Protein AF-A0A9E6VRG4-F1 (afdb_monomer_lite)

Foldseek 3Di:
DKDWDKDKAWDWDADPVPRDTDIDIKIWTKIKDWDWDDPDPFKIKTKMWMKIWIDFDQDPVPRFTKTKIKIDIKIKMWGWPDDDPFKTKIKIKIKDKMKMWIWRRDDDDPTDIDIWIWIKIKIKTKMWGDDPVDPDIDMDIDIYMYIDTD

Radius of gyration: 18.27 Å; chains: 1; bounding box: 42×21×59 Å

Sequence (150 aa):
MIDAGLGIYKTESVDQQNNDQDDGDAAANMVSIGYERGLTNWLGAGAKIQLANYFTEVDSGTGAEPNAASFDFMALTNVHFARGERSDFLVSINAGYSQFKYSNGLTGTGSNMLSGGGLVYDLRLVSRFYFKKLPVAVGFSLGYTGYSYK

Structure (mmCIF, N/CA/C/O backbone):
data_AF-A0A9E6VRG4-F1
#
_entry.id   AF-A0A9E6VRG4-F1
#
loop_
_atom_site.group_PDB
_atom_site.id
_atom_site.type_symbol
_atom_site.label_atom_id
_atom_site.label_alt_id
_atom_site.label_comp_id
_atom_site.label_asym_id
_atom_site.label_entity_id
_atom_site.label_seq_id
_atom_site.pdbx_PDB_ins_code
_atom_site.Cartn_x
_atom_site.Cartn_y
_atom_site.Cartn_z
_atom_site.occupancy
_atom_site.B_iso_or_equiv
_atom_site.auth_seq_id
_atom_site.auth_comp_id
_a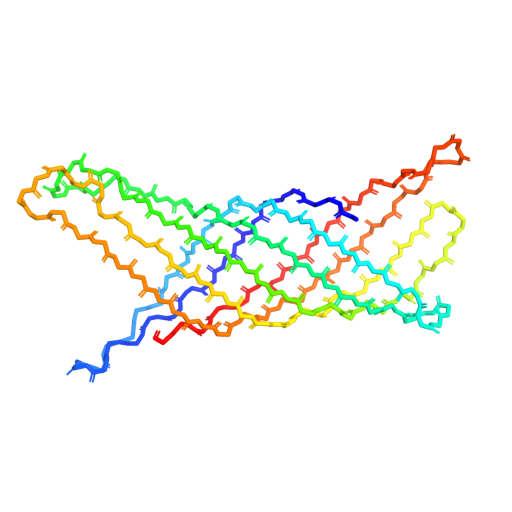tom_site.auth_asym_id
_atom_site.auth_atom_id
_atom_site.pdbx_PDB_model_num
ATOM 1 N N . MET A 1 1 ? -0.620 5.555 10.260 1.00 74.31 1 MET A N 1
ATOM 2 C CA . MET A 1 1 ? -0.207 4.149 10.092 1.00 74.31 1 MET A CA 1
ATOM 3 C C . MET A 1 1 ? 0.977 4.130 9.149 1.00 74.31 1 MET A C 1
ATOM 5 O O . MET A 1 1 ? 0.906 4.788 8.120 1.00 74.31 1 MET A O 1
ATOM 9 N N . ILE A 1 2 ? 2.051 3.445 9.525 1.00 73.62 2 ILE A N 1
ATOM 10 C CA . ILE A 1 2 ? 3.169 3.133 8.632 1.00 73.62 2 ILE A CA 1
ATOM 11 C C . ILE A 1 2 ? 3.138 1.617 8.465 1.00 73.62 2 ILE A C 1
ATOM 13 O O . ILE A 1 2 ? 2.974 0.913 9.461 1.00 73.62 2 ILE A O 1
ATOM 17 N N . ASP A 1 3 ? 3.228 1.141 7.232 1.00 74.81 3 ASP A N 1
ATOM 18 C CA . ASP A 1 3 ? 3.249 -0.281 6.891 1.00 74.81 3 ASP A CA 1
ATOM 19 C C . ASP A 1 3 ? 4.441 -0.526 5.958 1.00 74.81 3 ASP A C 1
ATOM 21 O O . ASP A 1 3 ? 4.692 0.266 5.047 1.00 74.81 3 ASP A O 1
ATOM 25 N N . ALA A 1 4 ? 5.190 -1.589 6.218 1.00 70.19 4 ALA A N 1
ATOM 26 C CA . ALA A 1 4 ? 6.276 -2.062 5.379 1.00 70.19 4 ALA A CA 1
ATOM 27 C C . ALA A 1 4 ? 6.083 -3.565 5.194 1.00 70.19 4 ALA A C 1
ATOM 29 O O . ALA A 1 4 ? 5.908 -4.292 6.174 1.00 70.19 4 ALA A O 1
ATOM 30 N N . GLY A 1 5 ? 6.113 -4.031 3.950 1.00 69.44 5 GLY A N 1
ATOM 31 C CA . GLY A 1 5 ? 5.764 -5.411 3.652 1.00 69.44 5 GLY A CA 1
ATOM 32 C C . GLY A 1 5 ? 6.240 -5.888 2.292 1.00 69.44 5 GLY A C 1
ATOM 33 O O . GLY A 1 5 ? 6.689 -5.112 1.449 1.00 69.44 5 GLY A O 1
ATOM 34 N N . LEU A 1 6 ? 6.118 -7.196 2.101 1.00 68.06 6 LEU A N 1
ATOM 35 C CA . LEU A 1 6 ? 6.307 -7.871 0.825 1.00 68.06 6 LEU A CA 1
ATOM 36 C C . LEU A 1 6 ? 4.938 -8.113 0.198 1.00 68.06 6 LEU A C 1
ATOM 38 O O . LEU A 1 6 ? 3.981 -8.426 0.906 1.00 68.06 6 LEU A O 1
ATOM 42 N N . GLY A 1 7 ? 4.84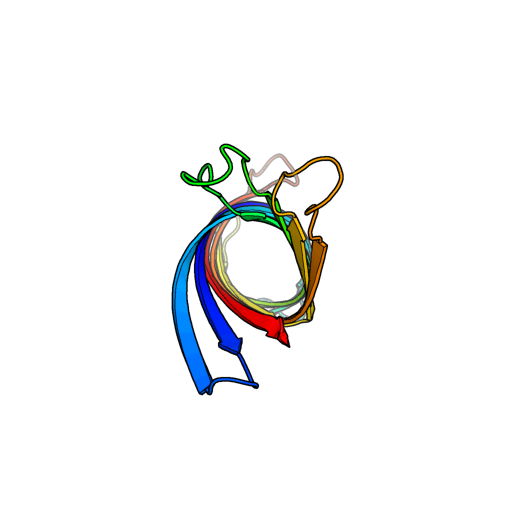9 -7.993 -1.119 1.00 60.06 7 GLY A N 1
ATOM 43 C CA . GLY A 1 7 ? 3.663 -8.406 -1.858 1.00 60.06 7 GLY A CA 1
ATOM 44 C C . GLY A 1 7 ? 4.031 -9.188 -3.105 1.00 60.06 7 GLY A C 1
ATOM 45 O O . GLY A 1 7 ? 5.121 -9.020 -3.653 1.00 60.06 7 GLY A O 1
ATOM 46 N N . ILE A 1 8 ? 3.107 -10.049 -3.514 1.00 58.78 8 ILE A N 1
ATOM 47 C CA . ILE A 1 8 ? 3.116 -10.755 -4.793 1.00 58.78 8 ILE A CA 1
ATOM 48 C C . ILE A 1 8 ? 1.948 -10.184 -5.591 1.00 58.78 8 ILE A C 1
ATOM 50 O O . ILE A 1 8 ? 0.852 -10.019 -5.050 1.00 58.78 8 ILE A O 1
ATOM 54 N N . TYR A 1 9 ? 2.189 -9.871 -6.855 1.00 62.88 9 TYR A N 1
ATOM 55 C CA . TYR A 1 9 ? 1.234 -9.221 -7.737 1.00 62.88 9 TYR A CA 1
ATOM 56 C C . TYR A 1 9 ? 1.221 -9.934 -9.067 1.00 62.88 9 TYR A C 1
ATOM 58 O O . TYR A 1 9 ? 2.251 -10.400 -9.552 1.00 62.88 9 TYR A O 1
ATOM 66 N N . LYS A 1 10 ? 0.041 -9.936 -9.670 1.00 55.25 10 LYS A N 1
ATOM 67 C CA . LYS A 1 10 ? -0.122 -10.281 -11.068 1.00 55.25 10 LYS A CA 1
ATOM 68 C C . LYS A 1 10 ? -0.169 -8.978 -11.856 1.00 55.25 10 LYS A C 1
ATOM 70 O O . LYS A 1 10 ? -0.985 -8.108 -11.543 1.00 55.25 10 LYS A O 1
ATOM 75 N N . THR A 1 11 ? 0.710 -8.830 -12.835 1.00 54.25 11 THR A N 1
ATOM 76 C CA . THR A 1 11 ? 0.647 -7.727 -13.797 1.00 54.25 11 THR A CA 1
ATOM 77 C C . THR A 1 11 ? 0.054 -8.249 -15.092 1.00 54.25 11 THR A C 1
ATOM 79 O O . THR A 1 11 ? 0.556 -9.230 -15.635 1.00 54.25 11 THR A O 1
ATOM 82 N N . GLU A 1 12 ? -0.988 -7.586 -15.585 1.00 52.91 12 GLU A N 1
ATOM 83 C CA . GLU A 1 12 ? -1.540 -7.838 -16.915 1.00 52.91 12 GLU A CA 1
ATOM 84 C C . GLU A 1 12 ? -1.165 -6.651 -17.803 1.00 52.91 12 GLU A C 1
ATOM 86 O O . GLU A 1 12 ? -1.524 -5.507 -17.508 1.00 52.91 12 GLU A O 1
ATOM 91 N N . SER A 1 13 ? -0.398 -6.920 -18.860 1.00 46.31 13 SER A N 1
ATOM 92 C CA . SER A 1 13 ? -0.024 -5.923 -19.865 1.00 46.31 13 SER A CA 1
ATOM 93 C C . SER A 1 13 ? -0.780 -6.228 -21.152 1.00 46.31 13 SER A C 1
ATOM 95 O O . SER A 1 13 ? -0.738 -7.355 -21.638 1.00 46.31 13 SER A O 1
ATOM 97 N N . VAL A 1 14 ? -1.483 -5.234 -21.697 1.00 46.09 14 VAL A N 1
ATOM 98 C CA . VAL A 1 14 ? -2.209 -5.365 -22.968 1.00 46.09 14 VAL A CA 1
ATOM 99 C C . VAL A 1 14 ? -1.510 -4.504 -24.010 1.00 46.09 14 VAL A C 1
ATOM 101 O O . VAL A 1 14 ? -1.583 -3.276 -23.943 1.00 46.09 14 VAL A O 1
ATOM 104 N N . ASP A 1 15 ? -0.855 -5.135 -24.985 1.00 45.38 15 ASP A N 1
ATOM 105 C CA . ASP A 1 15 ? -0.343 -4.426 -26.158 1.00 45.38 15 ASP A CA 1
ATOM 106 C C . ASP A 1 15 ? -1.477 -4.235 -27.179 1.00 45.38 15 ASP A C 1
ATOM 108 O O . ASP A 1 15 ? -1.899 -5.167 -27.870 1.00 45.38 15 ASP A O 1
ATOM 112 N N . GLN A 1 16 ? -1.992 -3.005 -27.281 1.00 47.22 16 GLN A N 1
ATOM 113 C CA . GLN A 1 16 ? -3.091 -2.679 -28.196 1.00 47.22 16 GLN A CA 1
ATOM 114 C C . GLN A 1 16 ? -2.724 -2.793 -29.684 1.00 47.22 16 GLN A C 1
ATOM 116 O O . GLN A 1 16 ? -3.638 -2.816 -30.510 1.00 47.22 16 GLN A O 1
ATOM 121 N N . GLN A 1 17 ? -1.438 -2.862 -30.057 1.00 47.84 17 GLN A N 1
ATOM 122 C CA . GLN A 1 17 ? -1.055 -3.038 -31.462 1.00 47.84 17 GLN A CA 1
ATOM 123 C C . GLN A 1 17 ? -1.069 -4.498 -31.923 1.00 47.84 17 GLN A C 1
ATOM 125 O O . GLN A 1 17 ? -1.376 -4.735 -33.091 1.00 47.84 17 GLN A O 1
ATOM 130 N N . ASN A 1 18 ? -0.783 -5.457 -31.037 1.00 46.72 18 ASN A N 1
ATOM 131 C CA . ASN A 1 18 ? -0.640 -6.871 -31.410 1.00 46.72 18 ASN A CA 1
ATOM 132 C C . ASN A 1 18 ? -1.672 -7.806 -30.766 1.00 46.72 18 ASN A C 1
ATOM 134 O O . ASN A 1 18 ? -1.761 -8.961 -31.168 1.00 46.72 18 ASN A O 1
ATOM 138 N N . ASN A 1 19 ? -2.509 -7.307 -29.846 1.00 46.09 19 ASN A N 1
ATOM 139 C CA . ASN A 1 19 ? -3.508 -8.112 -29.134 1.00 46.09 19 ASN A CA 1
ATOM 140 C C . ASN A 1 19 ? -2.881 -9.301 -28.373 1.00 46.09 19 ASN A C 1
ATOM 142 O O . ASN A 1 19 ? -3.545 -10.313 -28.147 1.00 46.09 19 ASN A O 1
ATOM 146 N N . ASP A 1 20 ? -1.608 -9.157 -27.996 1.00 36.97 20 ASP A N 1
ATOM 147 C CA . ASP A 1 20 ? -0.871 -10.093 -27.157 1.00 36.97 20 ASP A CA 1
ATOM 148 C C . ASP A 1 20 ? -1.057 -9.702 -25.687 1.00 36.97 20 ASP A C 1
ATOM 150 O O . ASP A 1 20 ? -0.996 -8.523 -25.311 1.00 36.97 20 ASP A O 1
ATOM 154 N N . GLN A 1 21 ? -1.329 -10.714 -24.867 1.00 42.88 21 GLN A N 1
ATOM 155 C CA . GLN A 1 21 ? -1.535 -10.599 -23.432 1.00 42.88 21 GLN A CA 1
ATOM 156 C C . GLN A 1 21 ? -0.449 -11.420 -22.741 1.00 42.88 21 GLN A C 1
ATOM 158 O O . GLN A 1 21 ? -0.484 -12.649 -22.792 1.00 42.88 21 GLN A O 1
ATOM 163 N N . ASP A 1 22 ? 0.498 -10.735 -22.103 1.00 44.09 22 ASP A N 1
ATOM 164 C CA . ASP A 1 22 ? 1.496 -11.377 -21.250 1.00 44.09 22 ASP A CA 1
ATOM 165 C C . ASP A 1 22 ? 1.088 -11.231 -19.782 1.00 44.09 22 ASP A C 1
ATOM 167 O O . ASP A 1 22 ? 0.938 -10.124 -19.247 1.00 44.09 22 ASP A O 1
ATOM 171 N N . ASP A 1 23 ? 0.912 -12.387 -19.144 1.00 48.38 23 ASP A N 1
ATOM 172 C CA . ASP A 1 23 ? 0.639 -12.532 -17.721 1.00 48.38 23 ASP A CA 1
ATOM 173 C C . ASP A 1 23 ? 1.970 -12.795 -16.998 1.00 48.38 23 ASP A C 1
ATOM 175 O O . ASP A 1 23 ? 2.615 -13.822 -17.212 1.00 48.38 23 ASP A O 1
ATOM 179 N N . GLY A 1 24 ? 2.377 -11.867 -16.129 1.00 54.53 24 GLY A N 1
ATOM 180 C CA . GLY A 1 24 ? 3.595 -11.988 -15.326 1.00 54.53 24 GLY A CA 1
ATOM 181 C C . GLY A 1 24 ? 3.305 -12.007 -13.827 1.00 54.53 24 GLY A C 1
ATOM 182 O O . GLY A 1 24 ? 2.499 -11.210 -13.334 1.00 54.53 24 GLY A O 1
ATOM 183 N N . ASP A 1 25 ? 4.001 -12.886 -13.104 1.00 60.03 25 ASP A N 1
ATOM 184 C CA . ASP A 1 25 ? 4.079 -12.853 -11.644 1.00 60.03 25 ASP A CA 1
ATOM 185 C C . ASP A 1 25 ? 5.242 -11.943 -11.231 1.00 60.03 25 ASP A C 1
ATOM 187 O O . ASP A 1 25 ? 6.389 -12.158 -11.622 1.00 60.03 25 ASP A O 1
ATOM 191 N N . ALA A 1 26 ? 4.955 -10.927 -10.421 1.00 67.19 26 ALA A N 1
ATOM 192 C CA . ALA A 1 26 ? 5.954 -10.009 -9.890 1.00 67.19 26 ALA A CA 1
ATOM 193 C C . ALA A 1 26 ? 5.890 -9.981 -8.362 1.00 67.19 26 ALA A C 1
ATOM 195 O O . ALA A 1 26 ? 4.819 -10.024 -7.758 1.00 67.19 26 ALA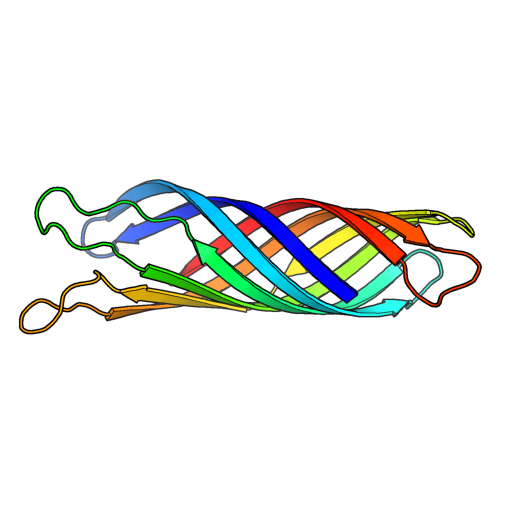 A O 1
ATOM 196 N N . ALA A 1 27 ? 7.041 -9.854 -7.712 1.00 78.19 27 ALA A N 1
ATOM 197 C CA . ALA A 1 27 ? 7.113 -9.556 -6.286 1.00 78.19 27 ALA A CA 1
ATOM 198 C C . ALA A 1 27 ? 7.557 -8.100 -6.091 1.00 78.19 27 ALA A C 1
ATOM 200 O O . ALA A 1 27 ? 8.264 -7.545 -6.931 1.00 78.19 27 ALA A O 1
ATOM 201 N N . ALA A 1 28 ? 7.193 -7.474 -4.972 1.00 83.19 28 ALA A N 1
ATOM 202 C CA . ALA A 1 28 ? 7.659 -6.127 -4.643 1.00 83.19 28 ALA A CA 1
ATOM 203 C C . ALA A 1 28 ? 7.836 -5.912 -3.142 1.00 83.19 28 ALA A C 1
ATOM 205 O O . ALA A 1 28 ? 7.083 -6.445 -2.319 1.00 83.19 28 ALA A O 1
ATOM 206 N N . ASN A 1 29 ? 8.785 -5.041 -2.809 1.00 86.06 29 ASN A N 1
ATOM 207 C CA . ASN A 1 29 ? 8.875 -4.408 -1.502 1.00 86.06 29 ASN A CA 1
ATOM 208 C C . ASN A 1 29 ? 7.970 -3.176 -1.481 1.00 86.06 29 ASN A C 1
ATOM 210 O O . ASN A 1 29 ? 8.125 -2.279 -2.311 1.00 86.06 29 ASN A O 1
ATOM 214 N N . MET A 1 30 ? 7.067 -3.105 -0.508 1.00 88.06 30 MET A N 1
ATOM 215 C CA . MET A 1 30 ? 6.168 -1.974 -0.312 1.00 88.06 30 MET A CA 1
ATOM 216 C C . MET A 1 30 ? 6.478 -1.228 0.974 1.00 88.06 30 MET A C 1
ATOM 218 O O . MET A 1 30 ? 6.652 -1.831 2.034 1.00 88.06 30 MET A O 1
ATOM 222 N N . VAL A 1 31 ? 6.401 0.095 0.902 1.00 89.88 31 VAL A N 1
ATOM 223 C CA . VAL A 1 31 ? 6.320 0.965 2.073 1.00 89.88 31 VAL A CA 1
ATOM 224 C C . VAL A 1 31 ? 5.138 1.897 1.887 1.00 89.88 31 VAL A C 1
ATOM 226 O O . VAL A 1 31 ? 5.007 2.548 0.854 1.00 89.88 31 VAL A O 1
ATOM 229 N N . SER A 1 32 ? 4.263 1.980 2.882 1.00 91.00 32 SER A N 1
ATOM 230 C CA . SER A 1 32 ? 3.099 2.854 2.827 1.00 91.00 32 SER A CA 1
ATOM 231 C C . SER A 1 32 ? 2.921 3.670 4.095 1.00 91.00 32 SER A C 1
ATOM 233 O O . SER A 1 32 ? 3.260 3.257 5.206 1.00 91.00 32 SER A O 1
ATOM 235 N N . ILE A 1 33 ? 2.358 4.857 3.906 1.00 92.19 33 ILE A N 1
ATOM 236 C CA . ILE A 1 33 ? 1.920 5.743 4.973 1.00 92.19 33 ILE A CA 1
ATOM 237 C C . ILE A 1 33 ? 0.443 6.012 4.736 1.00 92.19 33 ILE A C 1
ATOM 239 O O . ILE A 1 33 ? 0.034 6.441 3.660 1.00 92.19 33 ILE A O 1
ATOM 243 N N . GLY A 1 34 ? -0.369 5.758 5.754 1.00 92.25 34 GLY A N 1
ATOM 244 C CA . GLY A 1 34 ? -1.807 5.958 5.687 1.00 92.25 34 GLY A CA 1
ATOM 245 C C . GLY A 1 34 ? -2.365 6.638 6.921 1.00 92.25 34 GLY A C 1
ATOM 246 O O . GLY A 1 34 ? -1.847 6.500 8.034 1.00 92.25 34 GLY A O 1
ATOM 247 N N . TYR A 1 35 ? -3.461 7.349 6.720 1.00 93.75 35 TYR A N 1
ATOM 248 C CA . TYR A 1 35 ? -4.288 7.915 7.768 1.00 93.75 35 TYR A CA 1
ATOM 249 C C . TYR A 1 35 ? -5.677 7.292 7.698 1.00 93.75 35 TYR A C 1
ATOM 251 O O . TYR A 1 35 ? -6.276 7.227 6.632 1.00 93.75 35 TYR A O 1
ATOM 259 N N . GLU A 1 36 ? -6.189 6.870 8.847 1.00 93.50 36 GLU A N 1
ATOM 260 C CA . GLU A 1 36 ? -7.523 6.308 9.005 1.00 93.50 36 GLU A CA 1
ATOM 261 C C . GLU A 1 36 ? -8.253 7.094 10.092 1.00 93.50 36 GLU A C 1
ATOM 263 O O . GLU A 1 36 ? -7.686 7.395 11.147 1.00 93.50 36 GLU A O 1
ATOM 268 N N . ARG A 1 37 ? -9.524 7.395 9.842 1.00 92.75 37 ARG A N 1
ATOM 269 C CA . ARG A 1 37 ? -10.453 7.950 10.814 1.00 92.75 37 ARG A CA 1
ATOM 270 C C . ARG A 1 37 ? -11.617 6.985 11.000 1.00 92.75 37 ARG A C 1
ATOM 272 O O . ARG A 1 37 ? -12.296 6.634 10.037 1.00 92.75 37 ARG A O 1
ATOM 279 N N . GLY A 1 38 ? -11.876 6.608 12.249 1.00 92.88 38 GLY A N 1
ATOM 280 C CA . GLY A 1 38 ? -13.075 5.855 12.607 1.00 92.88 38 GLY A CA 1
ATOM 281 C C . GLY A 1 38 ? -14.329 6.680 12.321 1.00 92.88 38 GLY A C 1
ATOM 282 O O . GLY A 1 38 ? -14.473 7.785 12.846 1.00 92.88 38 GLY A O 1
ATOM 283 N N . LEU A 1 39 ? -15.215 6.149 11.481 1.00 92.69 39 LEU A N 1
ATOM 284 C CA . LEU A 1 39 ? -16.555 6.690 11.240 1.00 92.69 39 LEU A CA 1
ATOM 285 C C . LEU A 1 39 ? -17.559 6.096 12.232 1.00 92.69 39 LEU A C 1
ATOM 287 O O . LEU A 1 39 ? -18.454 6.788 12.709 1.00 92.69 39 LEU A O 1
ATOM 291 N N . THR A 1 40 ? -17.381 4.818 12.570 1.00 92.31 40 THR A N 1
ATOM 292 C CA . THR A 1 40 ? -18.128 4.106 13.611 1.00 92.31 40 THR A CA 1
ATOM 293 C C . THR A 1 40 ? -17.169 3.253 14.448 1.00 92.31 40 THR A C 1
ATOM 295 O O . THR A 1 40 ? -15.953 3.272 14.251 1.00 92.31 40 THR A O 1
ATOM 298 N N . ASN A 1 41 ? -17.701 2.467 15.388 1.00 88.06 41 ASN A N 1
ATOM 299 C CA . ASN A 1 41 ? -16.885 1.530 16.165 1.00 88.06 41 ASN A CA 1
ATOM 300 C C . ASN A 1 41 ? -16.288 0.395 15.313 1.00 88.06 41 ASN A C 1
ATOM 302 O O . ASN A 1 41 ? -15.260 -0.157 15.709 1.00 88.06 41 ASN A O 1
ATOM 306 N N . TRP A 1 42 ? -16.913 0.078 14.172 1.00 93.25 42 TRP A N 1
ATOM 307 C CA . TRP A 1 42 ? -16.554 -1.034 13.288 1.00 93.25 42 TRP A CA 1
ATOM 308 C C . TRP A 1 42 ? -16.103 -0.590 11.887 1.00 93.25 42 TRP A C 1
ATOM 310 O O . TRP A 1 42 ? -15.567 -1.405 11.147 1.00 93.25 42 TRP A O 1
ATOM 320 N N . LEU A 1 43 ? -16.303 0.674 11.504 1.00 95.69 43 LEU A N 1
ATOM 321 C CA . LEU A 1 43 ? -15.966 1.199 10.179 1.00 95.69 43 LEU A CA 1
ATOM 322 C C . LEU A 1 43 ? -14.996 2.377 10.289 1.00 95.69 43 LEU A C 1
ATOM 324 O O . LEU A 1 43 ? -15.281 3.364 10.974 1.00 95.69 43 LEU A O 1
ATOM 328 N N . GLY A 1 44 ? -13.891 2.302 9.556 1.00 95.69 44 GLY A N 1
ATOM 329 C CA . GLY A 1 44 ? -12.926 3.376 9.360 1.00 95.69 44 GLY A CA 1
ATOM 330 C C . GLY A 1 44 ? -12.789 3.743 7.885 1.00 95.69 44 GLY A C 1
ATOM 331 O O . GLY A 1 44 ? -12.980 2.905 7.006 1.00 95.69 44 GLY A O 1
ATOM 332 N N . ALA A 1 45 ? -12.448 4.998 7.610 1.00 97.00 45 ALA A N 1
ATOM 333 C CA . ALA A 1 45 ? -12.155 5.482 6.265 1.00 97.00 45 ALA A CA 1
ATOM 334 C C . ALA A 1 45 ? -10.942 6.418 6.271 1.00 97.00 45 ALA A C 1
ATOM 336 O O . ALA A 1 45 ? -10.627 7.030 7.295 1.00 97.00 45 ALA A O 1
ATOM 337 N N . GLY A 1 46 ? -10.261 6.568 5.138 1.00 96.12 46 GLY A N 1
ATOM 338 C CA . GLY A 1 46 ? -9.134 7.493 5.045 1.00 96.12 46 GLY A CA 1
ATOM 339 C C . GLY A 1 46 ? -8.378 7.446 3.724 1.00 96.12 46 GLY A C 1
ATOM 340 O O . GLY A 1 46 ? -8.963 7.157 2.681 1.00 96.12 46 GLY A O 1
ATOM 341 N N . ALA A 1 47 ? -7.069 7.692 3.783 1.00 96.50 47 ALA A N 1
ATOM 342 C CA . ALA A 1 47 ? -6.193 7.699 2.615 1.00 96.50 47 ALA A CA 1
ATOM 343 C C . ALA A 1 47 ? -4.827 7.064 2.908 1.00 96.50 47 ALA A C 1
ATOM 345 O O . ALA A 1 47 ? -4.333 7.111 4.038 1.00 96.50 47 ALA A O 1
ATOM 346 N N . LYS A 1 48 ? -4.215 6.475 1.881 1.00 95.06 48 LYS A N 1
ATOM 347 C CA . LYS A 1 48 ? -2.923 5.785 1.920 1.00 95.06 48 LYS A CA 1
ATOM 348 C C . LYS A 1 48 ? -2.092 6.202 0.714 1.00 95.06 48 LYS A C 1
ATOM 350 O O . LYS A 1 48 ? -2.589 6.208 -0.407 1.00 95.06 48 LYS A O 1
ATOM 355 N N . ILE A 1 49 ? -0.826 6.510 0.957 1.00 95.50 49 ILE A N 1
ATOM 356 C CA . ILE A 1 49 ? 0.205 6.618 -0.073 1.00 95.50 49 ILE A CA 1
ATOM 357 C C . ILE A 1 49 ? 1.105 5.399 0.063 1.00 95.50 49 ILE A C 1
ATOM 359 O O . ILE A 1 49 ? 1.502 5.056 1.178 1.00 95.50 49 ILE A O 1
ATOM 363 N N . GLN A 1 50 ? 1.424 4.748 -1.047 1.00 94.44 50 GLN A N 1
ATOM 364 C CA . GLN A 1 50 ? 2.270 3.563 -1.070 1.00 94.44 50 GLN A CA 1
ATOM 365 C C . GLN A 1 50 ? 3.337 3.692 -2.155 1.00 94.44 50 GLN A C 1
ATOM 367 O O . GLN A 1 50 ? 3.060 4.109 -3.273 1.00 94.44 50 GLN A O 1
ATOM 372 N N . LEU A 1 51 ? 4.563 3.338 -1.792 1.00 93.00 51 LEU A N 1
ATOM 373 C CA . LEU A 1 51 ? 5.691 3.166 -2.690 1.00 93.00 51 LEU A CA 1
ATOM 374 C C . LEU A 1 51 ? 5.933 1.669 -2.838 1.00 93.00 51 LEU A C 1
ATOM 376 O O . LEU A 1 51 ? 6.050 0.980 -1.822 1.00 93.00 51 LEU A O 1
ATOM 380 N N . ALA A 1 52 ? 6.028 1.181 -4.068 1.00 91.31 52 ALA A N 1
ATOM 381 C CA . ALA A 1 52 ? 6.418 -0.194 -4.349 1.00 91.31 52 ALA A CA 1
ATOM 382 C C . ALA A 1 52 ? 7.664 -0.211 -5.236 1.00 91.31 52 ALA A C 1
ATOM 384 O O . ALA A 1 52 ? 7.715 0.491 -6.243 1.00 91.31 52 ALA A O 1
ATOM 385 N N . ASN A 1 53 ? 8.653 -1.020 -4.860 1.00 90.31 53 ASN A N 1
ATOM 386 C CA . ASN A 1 53 ? 9.809 -1.346 -5.692 1.00 90.31 53 ASN A CA 1
ATOM 387 C C . ASN A 1 53 ? 9.711 -2.823 -6.062 1.00 90.31 53 ASN A C 1
ATOM 389 O O . ASN A 1 53 ? 9.769 -3.682 -5.174 1.00 90.31 53 ASN A O 1
ATOM 393 N N . TYR A 1 54 ? 9.517 -3.102 -7.346 1.00 87.69 54 TYR A N 1
ATOM 394 C CA . TYR A 1 54 ? 9.338 -4.453 -7.859 1.00 87.69 54 TYR A CA 1
ATOM 395 C C . TYR A 1 54 ? 10.697 -5.129 -8.020 1.00 87.69 54 TYR A C 1
ATOM 397 O O . TYR A 1 54 ? 11.676 -4.485 -8.397 1.00 87.69 54 TYR A O 1
ATOM 405 N N . PHE A 1 55 ? 10.754 -6.420 -7.707 1.00 85.19 55 PHE A N 1
ATOM 406 C CA . PHE A 1 55 ? 11.936 -7.224 -7.975 1.00 85.19 55 PHE A CA 1
ATOM 407 C C . PHE A 1 55 ? 12.064 -7.430 -9.482 1.00 85.19 55 PHE A C 1
ATOM 409 O O . PHE A 1 55 ? 11.096 -7.769 -10.161 1.00 85.19 55 PHE A O 1
ATOM 416 N N . THR A 1 56 ? 13.268 -7.210 -9.985 1.00 84.19 56 THR A N 1
ATOM 417 C CA . THR A 1 56 ? 13.637 -7.336 -11.389 1.00 84.19 56 THR A CA 1
ATOM 418 C C . THR A 1 56 ? 14.859 -8.237 -11.502 1.00 84.19 56 THR A C 1
ATOM 420 O O . THR A 1 56 ? 15.647 -8.358 -10.564 1.00 84.19 56 THR A O 1
ATOM 423 N N . GLU A 1 57 ? 15.006 -8.898 -12.647 1.00 82.94 57 GLU A N 1
ATOM 424 C CA . GLU A 1 57 ? 16.163 -9.739 -12.946 1.00 82.94 57 GLU A CA 1
ATOM 425 C C . GLU A 1 57 ? 17.019 -9.094 -14.033 1.00 82.94 57 GLU A C 1
ATOM 427 O O . GLU A 1 57 ? 16.515 -8.360 -14.885 1.00 82.94 57 GLU A O 1
ATOM 432 N N . VAL A 1 58 ? 18.323 -9.371 -13.999 1.00 84.62 58 VAL A N 1
ATOM 433 C CA . VAL A 1 58 ? 19.269 -8.882 -15.006 1.00 84.62 58 VAL A CA 1
ATOM 434 C C . VAL A 1 58 ? 18.888 -9.438 -16.375 1.00 84.62 58 VAL A C 1
ATOM 436 O O . VAL A 1 58 ? 18.764 -10.650 -16.553 1.00 84.62 58 VAL A O 1
ATOM 439 N N . ASP A 1 59 ? 18.755 -8.553 -17.358 1.00 75.50 59 ASP A N 1
ATOM 440 C CA . ASP A 1 59 ? 18.477 -8.936 -18.736 1.00 75.50 59 ASP A CA 1
ATOM 441 C C . ASP A 1 59 ? 19.680 -9.696 -19.319 1.00 75.50 59 ASP A C 1
ATOM 443 O O . ASP A 1 59 ? 20.781 -9.162 -19.458 1.00 75.50 59 ASP A O 1
ATOM 447 N N . SER A 1 60 ? 19.460 -10.962 -19.680 1.00 77.19 60 SER A N 1
ATOM 448 C CA . SER A 1 60 ? 20.492 -11.850 -20.229 1.00 77.19 60 SER A CA 1
ATOM 449 C C . SER A 1 60 ? 21.089 -11.394 -21.570 1.00 77.19 60 SER A C 1
ATOM 451 O O . SER A 1 60 ? 22.209 -11.786 -21.896 1.00 77.19 60 SER A O 1
ATOM 453 N N . GLY A 1 61 ? 20.373 -10.574 -22.348 1.00 78.62 61 GLY A N 1
ATOM 454 C CA . GLY A 1 61 ? 20.837 -10.059 -23.635 1.00 78.62 61 GLY A CA 1
ATOM 455 C C . GLY A 1 61 ? 21.661 -8.780 -23.510 1.00 78.62 61 GLY A C 1
ATOM 456 O O . GLY A 1 61 ? 22.629 -8.594 -24.248 1.00 78.62 61 GLY A O 1
ATOM 457 N N . THR A 1 62 ? 21.296 -7.899 -22.576 1.00 77.44 62 THR A N 1
ATOM 458 C CA . THR A 1 62 ? 21.928 -6.577 -22.424 1.00 77.44 62 THR A CA 1
ATOM 459 C C . THR A 1 62 ? 22.860 -6.465 -21.215 1.00 77.44 62 THR A C 1
ATOM 461 O O . THR A 1 62 ? 23.686 -5.554 -21.162 1.00 77.44 62 THR A O 1
ATOM 464 N N . GLY A 1 63 ? 22.765 -7.388 -20.254 1.00 81.38 63 GLY A N 1
ATOM 465 C CA . GLY A 1 63 ? 23.512 -7.368 -18.995 1.00 81.38 63 GLY A CA 1
ATOM 466 C C . GLY A 1 63 ? 23.089 -6.253 -18.033 1.00 81.38 63 GLY A C 1
ATOM 467 O O . GLY A 1 63 ? 23.755 -6.046 -17.019 1.00 81.38 63 GLY A O 1
ATOM 468 N N . ALA A 1 64 ? 22.018 -5.520 -18.348 1.00 83.69 64 ALA A N 1
ATOM 469 C CA . ALA A 1 64 ? 21.504 -4.428 -17.533 1.00 83.69 64 ALA A CA 1
ATOM 470 C C . ALA A 1 64 ? 20.435 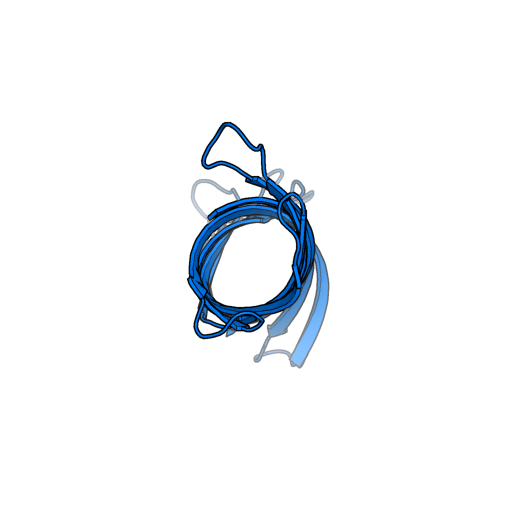-4.924 -16.551 1.00 83.69 64 ALA A C 1
ATOM 472 O O . ALA A 1 64 ? 19.638 -5.803 -16.873 1.00 83.69 64 ALA A O 1
ATOM 473 N N . GLU A 1 65 ? 20.409 -4.340 -15.353 1.00 85.56 65 GLU A N 1
ATOM 474 C CA . GLU A 1 65 ? 19.367 -4.599 -14.357 1.00 85.56 65 GLU A CA 1
ATOM 475 C C . GLU A 1 65 ? 18.257 -3.548 -14.508 1.00 85.56 65 GLU A C 1
ATOM 477 O O . GLU A 1 65 ? 18.497 -2.358 -14.258 1.00 85.56 65 GLU A O 1
ATOM 482 N N . PRO A 1 66 ? 17.051 -3.940 -14.953 1.00 86.56 66 PRO A N 1
ATOM 483 C CA . PRO A 1 66 ? 15.947 -3.011 -15.067 1.00 86.56 66 PRO A CA 1
ATOM 484 C C . PRO A 1 66 ? 15.448 -2.594 -13.682 1.00 86.56 66 PRO A C 1
ATOM 486 O O . PRO A 1 66 ? 15.630 -3.294 -12.691 1.00 86.56 66 PRO A O 1
ATOM 489 N N . ASN A 1 67 ? 14.784 -1.446 -13.607 1.00 88.12 67 ASN A N 1
ATOM 490 C CA . ASN A 1 67 ? 14.164 -0.944 -12.387 1.00 88.12 67 ASN A CA 1
ATOM 491 C C . ASN A 1 67 ? 12.683 -0.677 -12.646 1.00 88.12 67 ASN A C 1
ATOM 493 O O . ASN A 1 67 ? 12.341 0.075 -13.560 1.00 88.12 67 ASN A O 1
ATOM 497 N N . ALA A 1 68 ? 11.824 -1.275 -11.824 1.00 89.81 68 ALA A N 1
ATOM 498 C CA . ALA A 1 68 ? 10.384 -1.083 -11.851 1.00 89.81 68 ALA A CA 1
ATOM 499 C C . ALA A 1 68 ? 9.895 -0.585 -10.485 1.00 89.81 68 ALA A C 1
ATOM 501 O O . ALA A 1 68 ? 10.164 -1.198 -9.449 1.00 89.81 68 ALA A O 1
ATOM 502 N N . ALA A 1 69 ? 9.135 0.509 -10.477 1.00 92.00 69 ALA A N 1
ATOM 503 C CA . ALA A 1 69 ? 8.586 1.092 -9.257 1.00 92.00 69 ALA A CA 1
ATOM 504 C C . ALA A 1 69 ? 7.203 1.711 -9.485 1.00 92.00 69 ALA A C 1
ATOM 506 O O . ALA A 1 69 ? 6.896 2.191 -10.579 1.00 92.00 69 ALA A O 1
ATOM 507 N N . SER A 1 70 ? 6.378 1.756 -8.436 1.00 92.38 70 SER A N 1
ATOM 508 C CA . SER A 1 70 ? 5.103 2.476 -8.451 1.00 92.38 70 SER A CA 1
ATOM 509 C C . SER A 1 70 ? 4.925 3.420 -7.266 1.00 92.38 70 SER A C 1
ATOM 511 O O . SER A 1 70 ? 5.458 3.221 -6.170 1.00 92.38 70 SER A O 1
ATOM 513 N N . PHE A 1 71 ? 4.158 4.478 -7.525 1.00 95.38 71 PHE A N 1
ATOM 514 C CA . PHE A 1 71 ? 3.636 5.411 -6.539 1.00 95.38 71 PHE A CA 1
ATOM 515 C C . PHE A 1 71 ? 2.112 5.346 -6.568 1.00 95.38 71 PHE A C 1
ATOM 517 O O . PHE A 1 71 ? 1.491 5.690 -7.575 1.00 95.38 71 PHE A O 1
ATOM 524 N N . ASP A 1 72 ? 1.511 4.950 -5.454 1.00 95.31 72 ASP A N 1
ATOM 525 C CA . ASP A 1 72 ? 0.078 4.719 -5.358 1.00 95.31 72 ASP A CA 1
ATOM 526 C C . ASP A 1 72 ? -0.556 5.710 -4.381 1.00 95.31 72 ASP A C 1
ATOM 528 O O . ASP A 1 72 ? -0.074 5.902 -3.261 1.00 95.31 72 ASP A O 1
ATOM 532 N N . PHE A 1 73 ? -1.682 6.294 -4.781 1.00 97.19 73 PHE A N 1
ATOM 533 C CA . PHE A 1 73 ? -2.559 7.085 -3.927 1.00 97.19 73 PHE A CA 1
ATOM 534 C C . PHE A 1 73 ? -3.925 6.407 -3.850 1.00 97.19 73 PHE A C 1
ATOM 536 O O . PHE A 1 73 ? -4.622 6.279 -4.856 1.00 97.19 73 PHE A O 1
ATOM 543 N N . MET A 1 74 ? -4.318 5.978 -2.654 1.00 97.00 74 MET A N 1
ATOM 544 C CA . MET A 1 74 ? -5.521 5.181 -2.423 1.00 97.00 74 MET A CA 1
ATOM 545 C C . MET A 1 74 ? -6.414 5.800 -1.352 1.00 97.00 74 MET A C 1
ATOM 547 O O . MET A 1 74 ? -5.935 6.249 -0.311 1.00 97.00 74 MET A O 1
ATOM 551 N N . ALA A 1 75 ? -7.724 5.740 -1.566 1.00 97.38 75 ALA A N 1
ATOM 552 C CA . ALA A 1 75 ? -8.697 5.800 -0.487 1.00 97.38 75 ALA A CA 1
ATOM 553 C C . ALA A 1 75 ? -8.745 4.438 0.220 1.00 97.38 75 ALA A C 1
ATOM 555 O O . ALA A 1 75 ? -8.622 3.401 -0.433 1.00 97.38 75 ALA A O 1
ATOM 556 N N . LEU A 1 76 ? -8.932 4.442 1.541 1.00 95.12 76 LEU A N 1
ATOM 557 C CA . LEU A 1 76 ? -9.056 3.226 2.349 1.00 95.12 76 LEU A CA 1
ATOM 558 C C . LEU A 1 76 ? -10.394 3.157 3.064 1.00 95.12 76 LEU A C 1
ATOM 560 O O . LEU A 1 76 ? -10.894 4.164 3.567 1.00 95.12 76 LEU A O 1
ATOM 564 N N . THR A 1 77 ? -10.928 1.945 3.142 1.00 96.69 77 THR A N 1
ATOM 565 C CA . THR A 1 77 ? -12.094 1.573 3.940 1.00 96.69 77 THR A CA 1
ATOM 566 C C . THR A 1 77 ? -11.729 0.360 4.781 1.00 96.69 77 THR A C 1
ATOM 568 O O . THR A 1 77 ? -11.363 -0.681 4.242 1.00 96.69 77 THR A O 1
ATOM 571 N N . ASN A 1 78 ? -11.839 0.482 6.100 1.00 96.19 78 ASN A N 1
ATOM 572 C CA . ASN A 1 78 ? -11.480 -0.571 7.042 1.00 96.19 78 ASN A CA 1
ATOM 573 C C . ASN A 1 78 ? -12.713 -1.038 7.810 1.00 96.19 78 ASN A C 1
ATOM 575 O O . ASN A 1 78 ? -13.411 -0.241 8.432 1.00 96.19 78 ASN A O 1
ATOM 579 N N . VAL A 1 79 ? -12.966 -2.341 7.773 1.00 96.62 79 VAL A N 1
ATOM 580 C CA . VAL A 1 79 ? -14.050 -3.003 8.496 1.00 96.62 79 VAL A CA 1
ATOM 581 C C . VAL A 1 79 ? -13.439 -3.806 9.636 1.00 96.62 79 VAL A C 1
ATOM 583 O O . VAL A 1 79 ? -12.831 -4.850 9.412 1.00 96.62 79 VAL A O 1
ATOM 586 N N . HIS A 1 80 ? -13.596 -3.310 10.857 1.00 95.81 80 HIS A N 1
ATOM 587 C CA . HIS A 1 80 ? -13.107 -3.912 12.091 1.00 95.81 80 HIS A CA 1
ATOM 588 C C . HIS A 1 80 ? -14.138 -4.912 12.611 1.00 95.81 80 HIS A C 1
ATOM 590 O O . HIS A 1 80 ? -15.216 -4.523 13.062 1.00 95.81 80 HIS A O 1
ATOM 596 N N . PHE A 1 81 ? -13.814 -6.202 12.556 1.00 94.12 81 PHE A N 1
ATOM 597 C CA . PHE A 1 81 ? -14.731 -7.271 12.963 1.00 94.12 81 PHE A CA 1
ATOM 598 C C . PHE A 1 81 ? -14.395 -7.857 14.340 1.00 94.12 81 PHE A C 1
ATOM 600 O O . PHE A 1 81 ? -15.267 -8.439 14.980 1.00 94.12 81 PHE A O 1
ATOM 607 N N . ALA A 1 82 ? -13.167 -7.675 14.836 1.00 91.38 82 ALA A N 1
ATOM 608 C CA . ALA A 1 82 ? -12.798 -8.060 16.197 1.00 91.38 82 ALA A CA 1
ATOM 609 C C . ALA A 1 82 ? -11.874 -7.014 16.828 1.00 91.38 82 ALA A C 1
ATOM 611 O O . ALA A 1 82 ? -10.653 -7.069 16.684 1.00 91.38 82 ALA A O 1
ATOM 612 N N . ARG A 1 83 ? -12.478 -6.065 17.550 1.00 87.94 83 ARG A N 1
ATOM 613 C CA . ARG A 1 83 ? -11.788 -4.948 18.202 1.00 87.94 83 ARG A CA 1
ATOM 614 C C . ARG A 1 83 ? -11.800 -5.108 19.720 1.00 87.94 83 ARG A C 1
ATOM 616 O O . ARG A 1 83 ? -12.858 -5.139 20.340 1.00 87.94 83 ARG A O 1
ATOM 623 N N . GLY A 1 84 ? -10.618 -5.170 20.318 1.00 86.00 84 GLY A N 1
ATOM 624 C CA . GLY A 1 84 ? -10.402 -5.187 21.763 1.00 86.00 84 GLY A CA 1
ATOM 625 C C . GLY A 1 84 ? -9.376 -4.141 22.197 1.00 86.00 84 GLY A C 1
ATOM 626 O O . GLY A 1 84 ? -8.812 -3.420 21.379 1.00 86.00 84 GLY A O 1
ATOM 627 N N . GLU A 1 85 ? -9.090 -4.070 23.500 1.00 85.62 85 GLU A N 1
ATOM 628 C CA . GLU A 1 85 ? -8.120 -3.099 24.042 1.00 85.62 85 GLU A CA 1
ATOM 629 C C . GLU A 1 85 ? -6.689 -3.300 23.523 1.00 85.62 85 GLU A C 1
ATOM 631 O O . GLU A 1 85 ? -5.896 -2.363 23.491 1.00 85.62 85 GLU A O 1
ATOM 636 N N . ARG A 1 86 ? -6.326 -4.548 23.206 1.00 89.19 86 ARG A N 1
ATOM 637 C CA . ARG A 1 86 ? -4.951 -4.950 22.867 1.00 89.19 86 ARG A CA 1
ATOM 638 C C . ARG A 1 86 ? -4.795 -5.438 21.435 1.00 89.19 86 ARG A C 1
ATOM 640 O O . ARG A 1 86 ? -3.667 -5.534 20.969 1.00 89.19 86 ARG A O 1
ATOM 647 N N . SER A 1 87 ? -5.891 -5.752 20.759 1.00 92.75 87 SER A N 1
ATOM 648 C CA . SER A 1 87 ? -5.880 -6.328 19.420 1.00 92.75 87 SER A CA 1
ATOM 649 C C . SER A 1 87 ? -7.045 -5.803 18.599 1.00 92.75 87 SER A C 1
ATOM 651 O O . SER A 1 87 ? -8.144 -5.641 19.124 1.00 92.75 87 SER A O 1
ATOM 653 N N . ASP A 1 88 ? -6.816 -5.594 17.314 1.00 93.56 88 ASP A N 1
ATOM 654 C CA . ASP A 1 88 ? -7.828 -5.200 16.344 1.00 93.56 88 ASP A CA 1
ATOM 655 C C . ASP A 1 88 ? -7.606 -5.983 15.052 1.00 93.56 88 ASP A C 1
ATOM 657 O O . ASP A 1 88 ? -6.510 -5.966 14.488 1.00 93.56 88 ASP A O 1
ATOM 661 N N . PHE A 1 89 ? -8.635 -6.705 14.623 1.00 95.44 89 PHE A N 1
ATOM 662 C CA . PHE A 1 89 ? -8.649 -7.439 13.367 1.00 95.44 89 PHE A CA 1
ATOM 663 C C . PHE A 1 89 ? -9.654 -6.797 12.423 1.00 95.44 89 PHE A C 1
ATOM 665 O O . PHE A 1 89 ? -10.820 -6.578 12.780 1.00 95.44 89 PHE A O 1
ATOM 672 N N . LEU A 1 90 ? -9.190 -6.514 11.211 1.00 95.62 90 LEU A N 1
ATOM 673 C CA . LEU A 1 90 ? -9.969 -5.809 10.209 1.00 95.62 90 LEU A CA 1
ATOM 674 C C . LEU A 1 90 ? -9.699 -6.327 8.800 1.00 95.62 90 LEU A C 1
ATOM 676 O O . LEU A 1 90 ? -8.640 -6.887 8.509 1.00 95.62 90 LEU A O 1
ATOM 680 N N . VAL A 1 91 ? -10.668 -6.095 7.922 1.00 96.50 91 VAL A N 1
ATOM 681 C CA . VAL A 1 91 ? -10.489 -6.172 6.472 1.00 96.50 91 VAL A CA 1
ATOM 682 C C . VAL A 1 91 ? -10.331 -4.753 5.940 1.00 96.50 91 VAL A C 1
ATOM 684 O O . VAL A 1 91 ? -11.118 -3.872 6.280 1.00 96.50 91 VAL A O 1
ATOM 687 N N . SER A 1 92 ? -9.308 -4.533 5.123 1.00 94.75 92 SER A N 1
ATOM 688 C CA . SER A 1 92 ? -8.998 -3.264 4.473 1.00 94.75 92 SER A CA 1
ATOM 689 C C . SER A 1 92 ? -9.280 -3.380 2.983 1.00 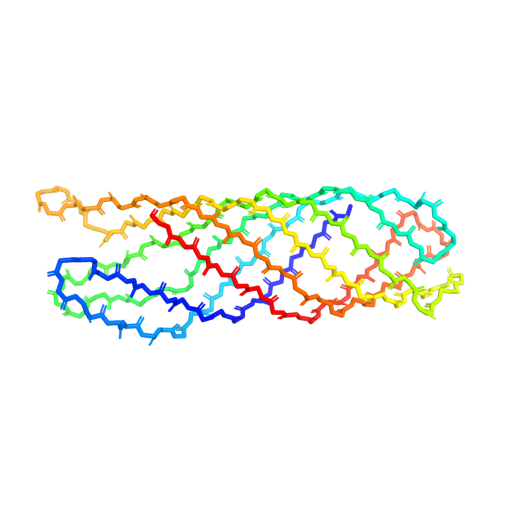94.75 92 SER A C 1
ATOM 691 O O . SER A 1 92 ? -8.727 -4.258 2.324 1.00 94.75 92 SER A O 1
ATOM 693 N N . ILE A 1 93 ? -10.144 -2.511 2.469 1.00 95.94 93 ILE A N 1
ATOM 694 C CA . ILE A 1 93 ? -10.466 -2.383 1.049 1.00 95.94 93 ILE A CA 1
ATOM 695 C C . ILE A 1 93 ? -9.994 -1.008 0.608 1.00 95.94 93 ILE A C 1
ATOM 697 O O . ILE A 1 93 ? -10.457 0.016 1.116 1.00 95.94 93 ILE A O 1
ATOM 701 N N . ASN A 1 94 ? -9.077 -0.994 -0.346 1.00 95.44 94 ASN A N 1
ATOM 702 C CA . ASN A 1 94 ? -8.395 0.197 -0.806 1.00 95.44 94 ASN A CA 1
ATOM 703 C C . ASN A 1 94 ? -8.541 0.306 -2.321 1.00 95.44 94 ASN A C 1
ATOM 705 O O . ASN A 1 94 ? -8.471 -0.694 -3.033 1.00 95.44 94 ASN A O 1
ATOM 709 N N . ALA A 1 95 ? -8.744 1.519 -2.815 1.00 96.56 95 ALA A N 1
ATOM 710 C CA . ALA A 1 95 ? -8.818 1.781 -4.244 1.00 96.56 95 ALA A CA 1
ATOM 711 C C . ALA A 1 95 ? -8.296 3.179 -4.549 1.00 96.56 95 ALA A C 1
ATOM 713 O O . ALA A 1 95 ? -8.449 4.103 -3.746 1.00 96.56 95 ALA A O 1
ATOM 714 N N . GLY A 1 96 ? -7.696 3.350 -5.717 1.00 96.25 96 GLY A N 1
ATOM 715 C CA . GLY A 1 96 ? -7.246 4.657 -6.155 1.00 96.25 96 GLY A CA 1
ATOM 716 C C . GLY A 1 96 ? -6.450 4.605 -7.440 1.00 96.25 96 GLY A C 1
ATOM 717 O O . GLY A 1 96 ? -6.760 3.835 -8.348 1.00 96.25 96 GLY A O 1
ATOM 718 N N . TYR A 1 97 ? -5.440 5.460 -7.507 1.00 96.12 97 TYR A N 1
ATOM 719 C CA . TYR A 1 97 ? -4.628 5.668 -8.692 1.00 96.12 97 TYR A CA 1
ATOM 720 C C . TYR A 1 97 ? -3.174 5.291 -8.423 1.00 96.12 97 TYR A C 1
ATOM 722 O O . TYR A 1 97 ? -2.627 5.618 -7.369 1.00 96.12 97 TYR A O 1
ATOM 730 N N . SER A 1 98 ? -2.552 4.625 -9.387 1.00 95.38 98 SER A N 1
ATOM 731 C CA . SER A 1 98 ? -1.148 4.238 -9.358 1.00 95.38 98 SER A CA 1
ATOM 732 C C . SER A 1 98 ? -0.418 4.827 -10.553 1.00 95.38 98 SER A C 1
ATOM 734 O O . SER A 1 98 ? -0.926 4.841 -11.676 1.00 95.38 98 SER A O 1
ATOM 736 N N . GLN A 1 99 ? 0.790 5.309 -10.301 1.00 94.44 99 GLN A N 1
ATOM 737 C CA . GLN A 1 99 ? 1.728 5.727 -11.324 1.00 94.44 99 GLN A CA 1
ATOM 738 C C . GLN A 1 99 ? 2.909 4.762 -11.333 1.00 94.44 99 GLN A C 1
ATOM 740 O O . GLN A 1 99 ? 3.656 4.684 -10.358 1.00 94.44 99 GLN A O 1
ATOM 745 N N . PHE A 1 100 ? 3.085 4.058 -12.444 1.00 91.81 100 PHE A N 1
ATOM 746 C CA . PHE A 1 100 ? 4.161 3.104 -12.669 1.00 91.81 100 PHE A CA 1
ATOM 747 C C . PHE A 1 100 ? 5.293 3.731 -13.474 1.00 91.81 100 PHE A C 1
ATOM 749 O O . PHE A 1 100 ? 5.063 4.551 -14.369 1.00 91.81 100 PHE A O 1
ATOM 756 N N . LYS A 1 101 ? 6.523 3.333 -13.161 1.00 90.56 101 LYS A N 1
ATOM 757 C CA . LYS A 1 101 ? 7.726 3.691 -13.905 1.00 90.56 101 LYS A CA 1
ATOM 758 C C . LYS A 1 101 ? 8.597 2.457 -14.085 1.00 90.56 101 LYS A C 1
ATOM 760 O O . LYS A 1 101 ? 8.860 1.741 -13.124 1.00 90.56 101 LYS A O 1
ATOM 765 N N . TYR A 1 102 ? 9.083 2.280 -15.304 1.00 88.56 102 TYR A N 1
ATOM 766 C CA . TYR A 1 102 ? 10.037 1.252 -15.682 1.00 88.56 102 TYR A CA 1
ATOM 767 C C . TYR A 1 102 ? 11.231 1.884 -16.393 1.00 88.56 102 TYR A C 1
ATOM 769 O O . TYR A 1 102 ? 11.070 2.745 -17.259 1.00 88.56 102 TYR A O 1
ATOM 777 N N . SER A 1 103 ? 12.427 1.442 -16.031 1.00 88.19 103 SER A N 1
ATOM 778 C CA . SER A 1 103 ? 13.681 1.760 -16.701 1.00 88.19 103 SER A CA 1
ATOM 779 C C . SER A 1 103 ? 14.366 0.458 -17.077 1.00 88.19 103 SER A C 1
ATOM 781 O O . SER A 1 103 ? 14.506 -0.422 -16.235 1.00 88.19 103 SER A O 1
ATOM 783 N N . ASN A 1 104 ? 14.842 0.347 -18.314 1.00 83.75 104 ASN A N 1
ATOM 784 C CA . ASN A 1 104 ? 15.570 -0.837 -18.775 1.00 83.75 104 ASN A CA 1
ATOM 785 C C . ASN A 1 104 ? 17.030 -0.917 -18.279 1.00 83.75 104 ASN A C 1
ATOM 787 O O . ASN A 1 104 ? 17.771 -1.787 -18.719 1.00 83.75 104 ASN A O 1
ATOM 791 N N . GLY A 1 105 ? 17.470 -0.003 -17.407 1.00 82.06 105 GLY A N 1
ATOM 792 C CA . GLY A 1 105 ? 18.798 -0.047 -16.778 1.00 82.06 105 GLY A CA 1
ATOM 793 C C . GLY A 1 105 ? 19.974 0.344 -17.685 1.00 82.06 105 GLY A C 1
ATOM 794 O O . GLY A 1 105 ? 21.102 0.462 -17.207 1.00 82.06 105 GLY A O 1
ATOM 795 N N . LEU A 1 106 ? 19.740 0.591 -18.977 1.00 83.12 106 LEU A N 1
ATOM 796 C CA . LEU A 1 106 ? 20.780 0.982 -19.930 1.00 83.12 106 LEU A CA 1
ATOM 797 C C . LEU A 1 106 ? 21.177 2.458 -19.781 1.00 83.12 106 LEU A C 1
ATOM 799 O O . LEU A 1 106 ? 20.345 3.328 -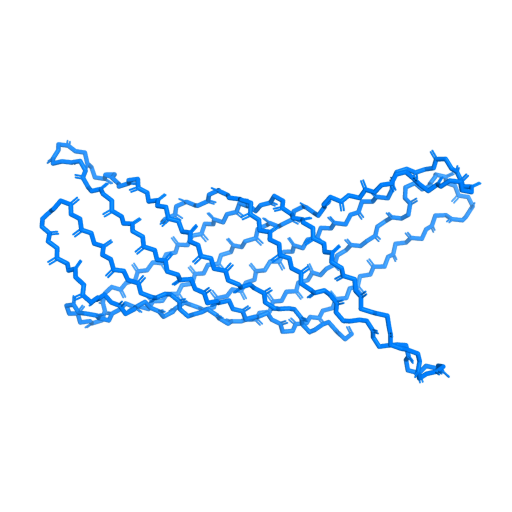19.519 1.00 83.12 106 LEU A O 1
ATOM 803 N N . THR A 1 107 ? 22.459 2.758 -20.012 1.00 74.62 107 THR A N 1
ATOM 804 C CA . THR A 1 107 ? 22.984 4.133 -20.064 1.00 74.62 107 THR A CA 1
ATOM 805 C C . THR A 1 107 ? 23.414 4.476 -21.496 1.00 74.62 107 THR A C 1
ATOM 807 O O . THR A 1 107 ? 24.197 3.755 -22.105 1.00 74.62 107 THR A O 1
ATOM 810 N N . GLY A 1 108 ? 22.887 5.571 -22.060 1.00 68.75 108 GLY A N 1
ATOM 811 C CA . GLY A 1 108 ? 23.185 6.007 -23.433 1.00 68.75 108 GLY A CA 1
ATOM 812 C C . GLY A 1 108 ? 22.144 5.572 -24.473 1.00 68.75 108 GLY A C 1
ATOM 813 O O . GLY A 1 108 ? 20.957 5.477 -24.173 1.00 68.75 108 GLY A O 1
ATOM 814 N N . THR A 1 109 ? 22.569 5.368 -25.723 1.00 55.31 109 THR A N 1
ATOM 815 C CA . THR A 1 109 ? 21.673 5.021 -26.839 1.00 55.31 109 THR A CA 1
ATOM 816 C C . THR A 1 109 ? 21.001 3.667 -26.586 1.00 55.31 109 THR A C 1
ATOM 818 O O . THR A 1 109 ? 21.689 2.655 -26.493 1.00 55.31 109 THR A O 1
ATOM 821 N N . GLY A 1 110 ? 19.668 3.649 -26.476 1.00 64.38 110 GLY A N 1
ATOM 822 C CA . GLY A 1 110 ? 18.885 2.456 -26.119 1.00 64.38 110 GLY A CA 1
ATOM 823 C C . GLY A 1 110 ? 18.315 2.472 -24.696 1.00 64.38 110 GLY A C 1
ATOM 824 O O . GLY A 1 110 ? 17.605 1.537 -24.326 1.00 64.38 110 GLY A O 1
ATOM 825 N N . SER A 1 111 ? 18.576 3.520 -23.901 1.00 74.50 111 SER A N 1
ATOM 826 C CA . SER A 1 111 ? 17.856 3.726 -22.643 1.00 74.50 111 SER A CA 1
ATOM 827 C C . SER A 1 111 ? 16.382 4.026 -22.917 1.00 74.50 111 SER A C 1
ATOM 829 O O . SER A 1 111 ? 16.037 4.964 -23.635 1.00 74.50 111 SER A O 1
ATOM 831 N N . ASN A 1 112 ? 15.505 3.214 -22.332 1.00 77.88 112 ASN A N 1
ATOM 832 C CA . ASN A 1 112 ? 14.063 3.377 -22.435 1.00 77.88 112 ASN A CA 1
ATOM 833 C C . ASN A 1 112 ? 13.487 3.561 -21.037 1.00 77.88 112 ASN A C 1
ATOM 835 O O . ASN A 1 112 ? 13.717 2.747 -20.141 1.00 77.88 112 ASN A O 1
ATOM 839 N N . MET A 1 113 ? 12.711 4.632 -20.880 1.00 83.06 113 MET A N 1
ATOM 840 C CA . MET A 1 113 ? 11.909 4.881 -19.693 1.00 83.06 113 MET A CA 1
ATOM 841 C C . MET A 1 113 ? 10.440 4.822 -20.092 1.00 83.06 113 MET A C 1
ATOM 843 O O . MET A 1 113 ? 9.981 5.622 -20.906 1.00 83.06 113 MET A O 1
ATOM 847 N N . LEU A 1 114 ? 9.716 3.870 -19.518 1.00 84.06 114 LEU A N 1
ATOM 848 C CA . LEU A 1 114 ? 8.277 3.730 -19.688 1.00 84.06 114 LEU A CA 1
ATOM 849 C C . LEU A 1 114 ? 7.589 4.230 -18.422 1.00 84.06 114 LEU A C 1
ATOM 851 O O . LEU A 1 114 ? 8.056 4.001 -17.305 1.00 84.06 114 LEU A O 1
ATOM 855 N N . SER A 1 115 ? 6.472 4.926 -18.588 1.00 87.50 115 SER A N 1
ATOM 856 C CA . SER A 1 115 ? 5.628 5.324 -17.468 1.00 87.50 115 SER A CA 1
ATOM 857 C C . SER A 1 115 ? 4.170 5.143 -17.834 1.00 87.50 115 SER A C 1
ATOM 859 O O . SER A 1 115 ? 3.768 5.563 -18.916 1.00 87.50 115 SER A O 1
ATOM 861 N N . GLY A 1 116 ? 3.402 4.566 -16.918 1.00 86.44 116 GLY A N 1
ATOM 862 C CA . GLY A 1 116 ? 1.985 4.274 -17.099 1.00 86.44 116 GLY A CA 1
ATOM 863 C C . GLY A 1 116 ? 1.173 4.738 -15.901 1.00 86.44 116 GLY A C 1
ATOM 864 O O . GLY A 1 116 ? 1.685 4.847 -14.782 1.00 86.44 116 GLY A O 1
ATOM 865 N N . GLY A 1 117 ? -0.091 5.052 -16.149 1.00 90.75 117 GLY A N 1
ATOM 866 C CA . GLY A 1 117 ? -1.036 5.508 -15.140 1.00 90.75 117 GLY A CA 1
ATOM 867 C C . GLY A 1 117 ? -2.223 4.566 -15.078 1.00 90.75 117 GLY A C 1
ATOM 868 O O . GLY A 1 117 ? -2.714 4.125 -16.112 1.00 90.75 117 GLY A O 1
ATOM 869 N N . GLY A 1 118 ? -2.690 4.227 -13.882 1.00 91.38 118 GLY A N 1
ATOM 870 C CA . GLY A 1 118 ? -3.681 3.168 -13.762 1.00 91.38 118 GLY A CA 1
ATOM 871 C C . GLY A 1 118 ? -4.518 3.202 -12.507 1.00 91.38 118 GLY A C 1
ATOM 872 O O . GLY A 1 118 ? -4.239 3.923 -11.549 1.00 91.38 118 GLY A O 1
ATOM 873 N N . LEU A 1 119 ? -5.554 2.373 -12.522 1.00 92.25 119 LEU A N 1
ATOM 874 C CA . LEU A 1 119 ? -6.303 2.058 -11.318 1.00 92.25 119 LEU A CA 1
ATOM 875 C C . LEU A 1 119 ? -5.519 1.042 -10.490 1.00 92.25 119 LEU A C 1
ATOM 877 O O . LEU A 1 119 ? -4.933 0.101 -11.024 1.00 92.25 119 LEU A O 1
ATOM 881 N N . VAL A 1 120 ? -5.559 1.225 -9.177 1.00 93.00 120 VAL A N 1
ATOM 882 C CA . VAL A 1 120 ? -5.072 0.253 -8.198 1.00 93.00 120 VAL A CA 1
ATOM 883 C C . VAL A 1 120 ? -6.200 -0.090 -7.243 1.00 93.00 120 VAL A C 1
ATOM 885 O O . VAL A 1 120 ? -6.950 0.788 -6.808 1.00 93.00 120 VAL A O 1
ATOM 888 N N . TYR A 1 121 ? -6.314 -1.369 -6.915 1.00 92.38 121 TYR A N 1
ATOM 889 C CA . TYR A 1 121 ? -7.221 -1.868 -5.894 1.00 92.38 121 TYR A CA 1
ATOM 890 C C . TYR A 1 121 ? -6.492 -2.869 -5.011 1.00 92.38 121 TYR A C 1
ATOM 892 O O . TYR A 1 121 ? -5.610 -3.595 -5.458 1.00 92.38 121 TYR A O 1
ATOM 900 N N . ASP A 1 122 ? -6.833 -2.884 -3.732 1.00 90.50 122 ASP A N 1
ATOM 901 C CA . ASP A 1 122 ? -6.097 -3.633 -2.730 1.00 90.50 122 ASP A CA 1
ATOM 902 C C . ASP A 1 122 ? -7.035 -4.124 -1.628 1.00 90.50 122 ASP A C 1
ATOM 904 O O . ASP A 1 122 ? -7.810 -3.356 -1.058 1.00 90.50 122 ASP A O 1
ATOM 908 N N . LEU A 1 123 ? -6.962 -5.419 -1.340 1.00 92.12 123 LEU A N 1
ATOM 909 C CA . LEU A 1 123 ? -7.755 -6.101 -0.327 1.00 92.12 123 LEU A CA 1
ATOM 910 C C . LEU A 1 123 ? -6.810 -6.771 0.665 1.00 92.12 123 LEU A C 1
ATOM 912 O O . LEU A 1 123 ? -6.028 -7.638 0.279 1.00 92.12 123 LEU A O 1
ATOM 916 N N . ARG A 1 124 ? -6.898 -6.412 1.949 1.00 91.88 124 ARG A N 1
ATOM 917 C CA . ARG A 1 124 ? -6.029 -6.966 2.999 1.00 91.88 124 ARG A CA 1
ATOM 918 C C . ARG A 1 124 ? -6.806 -7.438 4.212 1.00 91.88 124 ARG A C 1
ATOM 920 O O . ARG A 1 124 ? -7.708 -6.756 4.686 1.00 91.88 124 ARG A O 1
ATOM 927 N N . LEU A 1 125 ? -6.374 -8.554 4.778 1.00 94.00 125 LEU A N 1
ATOM 928 C CA . LEU A 1 125 ? -6.640 -8.922 6.158 1.00 94.00 125 LEU A CA 1
ATOM 929 C C . LEU A 1 125 ? -5.528 -8.333 7.027 1.00 94.00 125 LEU A C 1
ATOM 931 O O . LEU A 1 125 ? -4.348 -8.546 6.755 1.00 94.00 125 LEU A O 1
ATOM 935 N N . VAL A 1 126 ? -5.892 -7.586 8.065 1.00 93.31 126 VAL A N 1
ATOM 936 C CA . VAL A 1 126 ? -4.932 -6.899 8.932 1.00 93.31 126 VAL A CA 1
ATOM 937 C C . VAL A 1 126 ? -5.205 -7.256 10.385 1.00 93.31 126 VAL A C 1
ATOM 939 O O . VAL A 1 126 ? -6.337 -7.186 10.858 1.00 93.31 126 VAL A O 1
ATOM 942 N N . SER A 1 127 ? -4.142 -7.599 11.103 1.00 93.44 127 SER A N 1
ATOM 943 C CA . SER A 1 127 ? -4.124 -7.696 12.561 1.00 93.44 127 SER A CA 1
ATOM 944 C C . SER A 1 127 ? -3.277 -6.561 13.123 1.00 93.44 127 SER A C 1
ATOM 946 O O . SER A 1 127 ? -2.221 -6.252 12.577 1.00 93.44 127 SER A O 1
ATOM 948 N N . ARG A 1 128 ? -3.731 -5.910 14.194 1.00 92.50 128 ARG A N 1
ATOM 949 C CA . ARG A 1 128 ? -3.022 -4.830 14.895 1.00 92.50 128 ARG A CA 1
ATOM 950 C C . ARG A 1 128 ? -2.962 -5.162 16.377 1.00 92.50 128 ARG A C 1
ATOM 952 O O . ARG A 1 128 ? -3.983 -5.503 16.963 1.00 92.50 128 ARG A O 1
ATOM 959 N N . PHE A 1 129 ? -1.797 -5.014 16.994 1.00 92.69 129 PHE A N 1
ATOM 960 C CA . PHE A 1 129 ? -1.568 -5.252 18.416 1.00 92.69 129 PHE A CA 1
ATOM 961 C C . PHE A 1 129 ? -1.090 -3.968 19.090 1.00 92.69 129 PHE A C 1
ATOM 963 O O . PHE A 1 129 ? -0.039 -3.431 18.740 1.00 92.69 129 PHE A O 1
ATOM 970 N N . TYR A 1 130 ? -1.867 -3.472 20.053 1.00 91.56 130 TYR A N 1
ATOM 971 C CA . TYR A 1 130 ? -1.603 -2.217 20.757 1.00 91.56 130 TYR A CA 1
ATOM 972 C C . TYR A 1 130 ? -0.787 -2.450 22.027 1.00 91.56 130 TYR A C 1
ATOM 974 O O . TYR A 1 130 ? -1.121 -3.293 22.868 1.00 91.56 130 TYR A O 1
ATOM 982 N N . PHE A 1 131 ? 0.246 -1.635 22.225 1.00 88.06 131 PHE A N 1
ATOM 983 C CA . PHE A 1 131 ? 1.023 -1.642 23.459 1.00 88.06 131 PHE A CA 1
ATOM 984 C C . PHE A 1 131 ? 0.370 -0.710 24.483 1.00 88.06 131 PHE A C 1
ATOM 986 O O . PHE A 1 131 ? 0.371 0.497 24.303 1.00 88.06 131 PHE A O 1
ATOM 993 N N . LYS A 1 132 ? -0.139 -1.239 25.607 1.00 78.44 132 LYS A N 1
ATOM 994 C CA . LYS A 1 132 ? -0.906 -0.456 26.611 1.00 78.44 132 LYS A CA 1
ATOM 995 C C . LYS A 1 132 ? -0.246 0.850 27.091 1.00 78.44 132 LYS A C 1
ATOM 997 O O . LYS A 1 132 ? -0.948 1.726 27.579 1.00 78.44 132 LYS A O 1
ATOM 1002 N N . LYS A 1 133 ? 1.083 0.962 27.016 1.00 84.62 133 LYS A N 1
ATOM 1003 C CA . LYS A 1 133 ? 1.856 2.114 27.512 1.00 84.62 133 LYS A CA 1
ATOM 1004 C C . LYS A 1 133 ? 2.380 3.040 26.409 1.00 84.62 133 LYS A C 1
ATOM 1006 O O . LYS A 1 133 ? 3.014 4.036 26.732 1.00 84.62 133 LYS A O 1
ATOM 1011 N N . LEU A 1 134 ? 2.155 2.717 25.136 1.00 83.00 134 LEU A N 1
ATOM 1012 C CA . LEU A 1 134 ? 2.643 3.495 23.998 1.00 83.00 134 LEU A CA 1
ATOM 1013 C C . LEU A 1 134 ? 1.494 3.726 23.010 1.00 83.00 134 LEU A C 1
ATOM 1015 O O . LEU A 1 134 ? 0.731 2.798 22.752 1.00 83.00 134 LEU A O 1
ATOM 1019 N N . PRO A 1 135 ? 1.374 4.912 22.392 1.00 82.00 135 PRO A N 1
ATOM 1020 C CA . PRO A 1 135 ? 0.384 5.171 21.345 1.00 82.00 135 PRO A CA 1
ATOM 1021 C C . PRO A 1 135 ? 0.806 4.529 20.008 1.00 82.00 135 PRO A C 1
ATOM 1023 O O . PRO A 1 135 ? 0.736 5.147 18.950 1.00 82.00 135 PRO A O 1
ATOM 1026 N N . VAL A 1 136 ? 1.307 3.295 20.064 1.00 85.25 136 VAL A N 1
ATOM 1027 C CA . VAL A 1 136 ? 1.868 2.551 18.941 1.00 85.25 136 VAL A CA 1
ATOM 1028 C C . VAL A 1 136 ? 1.213 1.177 18.902 1.00 85.25 136 VAL A C 1
ATOM 1030 O O . VAL A 1 136 ? 1.014 0.527 19.933 1.00 85.25 136 VAL A O 1
ATOM 1033 N N . ALA A 1 137 ? 0.897 0.739 17.690 1.00 86.62 137 ALA A N 1
ATOM 1034 C CA . ALA A 1 137 ? 0.521 -0.630 17.393 1.00 86.62 137 ALA A CA 1
ATOM 1035 C C . ALA A 1 137 ? 1.500 -1.213 16.378 1.00 86.62 137 ALA A C 1
ATOM 1037 O O . ALA A 1 137 ? 1.975 -0.504 15.492 1.00 86.62 137 ALA A O 1
ATOM 1038 N N . VAL A 1 138 ? 1.763 -2.509 16.506 1.00 89.31 138 VAL A N 1
ATOM 1039 C CA . VAL A 1 138 ? 2.423 -3.302 15.466 1.00 89.31 138 VAL A CA 1
ATOM 1040 C C . VAL A 1 138 ? 1.354 -4.140 14.795 1.00 89.31 138 VAL A C 1
ATOM 1042 O O . VAL A 1 138 ? 0.507 -4.716 15.477 1.00 89.31 138 VAL A O 1
ATOM 1045 N N . GLY A 1 139 ? 1.363 -4.179 13.469 1.00 87.62 139 GLY A N 1
ATOM 1046 C CA . GLY A 1 139 ? 0.394 -4.947 12.712 1.00 87.62 139 GLY A CA 1
ATOM 1047 C C . GLY A 1 139 ? 1.042 -5.853 11.686 1.00 87.62 139 GLY A C 1
ATOM 1048 O O . GLY A 1 139 ? 2.146 -5.587 11.223 1.00 87.62 139 GLY A O 1
ATOM 1049 N N . PHE A 1 140 ? 0.318 -6.911 11.345 1.00 90.50 140 PHE A N 1
ATOM 1050 C CA . PHE A 1 140 ? 0.641 -7.812 10.250 1.00 90.50 140 PHE A CA 1
ATOM 1051 C C . PHE A 1 140 ? -0.512 -7.771 9.264 1.00 90.50 140 PHE A C 1
ATOM 1053 O O . PHE A 1 140 ? -1.677 -7.857 9.671 1.00 90.50 140 PHE A O 1
ATOM 1060 N N . SER A 1 141 ? -0.188 -7.638 7.984 1.00 89.31 141 SER A N 1
ATOM 1061 C CA . SER A 1 141 ? -1.159 -7.631 6.904 1.00 89.31 141 SER A CA 1
ATOM 1062 C C . SER A 1 141 ? -0.844 -8.740 5.903 1.00 89.31 141 SER A C 1
ATOM 1064 O O . SER A 1 141 ? 0.314 -9.040 5.621 1.00 89.31 141 SER A O 1
ATOM 1066 N N . LEU A 1 142 ? -1.897 -9.370 5.395 1.00 88.75 142 LEU A N 1
ATOM 1067 C CA . LEU A 1 142 ? -1.851 -10.275 4.255 1.00 88.75 142 LEU A CA 1
ATOM 1068 C C . LEU A 1 142 ? -2.907 -9.802 3.272 1.00 88.75 142 LEU A C 1
ATOM 1070 O O . LEU A 1 142 ? -4.053 -9.584 3.662 1.00 88.75 142 LEU A O 1
ATOM 1074 N N . GLY A 1 143 ? -2.547 -9.640 2.008 1.00 86.31 143 GLY A N 1
ATOM 1075 C CA . GLY A 1 143 ? -3.497 -9.142 1.034 1.00 86.31 143 GLY A CA 1
ATOM 1076 C C . GLY A 1 143 ? -3.068 -9.322 -0.402 1.00 86.31 143 GLY A C 1
ATOM 1077 O O . GLY A 1 143 ? -1.987 -9.829 -0.691 1.00 86.31 143 GLY A O 1
ATOM 1078 N N . TYR A 1 144 ? -3.964 -8.890 -1.274 1.00 85.94 144 TYR A N 1
ATOM 1079 C CA . TYR A 1 144 ? -3.813 -8.875 -2.715 1.00 85.94 144 TYR A CA 1
ATOM 1080 C C . TYR A 1 144 ? -3.953 -7.437 -3.200 1.00 85.94 144 TYR A C 1
ATOM 1082 O O . TYR A 1 144 ? -4.893 -6.742 -2.814 1.00 85.94 144 TYR A O 1
ATOM 1090 N N . THR A 1 145 ? -3.044 -7.006 -4.065 1.00 86.00 145 THR A N 1
ATOM 1091 C CA . THR A 1 145 ? -3.152 -5.736 -4.779 1.00 86.00 145 THR A CA 1
ATOM 1092 C C . THR A 1 145 ? -3.159 -6.030 -6.273 1.00 86.00 145 THR A C 1
ATOM 1094 O O . THR A 1 145 ? -2.314 -6.772 -6.766 1.00 86.00 145 THR A O 1
ATOM 1097 N N . GLY A 1 146 ? -4.124 -5.457 -6.980 1.00 86.00 146 GLY A N 1
ATOM 1098 C CA . GLY A 1 146 ? -4.229 -5.529 -8.426 1.00 86.00 146 GLY A CA 1
ATOM 1099 C C . GLY A 1 146 ? -4.000 -4.157 -9.043 1.00 86.00 146 GLY A C 1
ATOM 1100 O O . GLY A 1 146 ? -4.447 -3.135 -8.511 1.00 86.00 146 GLY A O 1
ATOM 1101 N N . TYR A 1 147 ? -3.322 -4.151 -10.185 1.00 86.62 147 TYR A N 1
ATOM 1102 C CA . TYR A 1 147 ? -3.038 -2.956 -10.966 1.00 86.62 147 TYR A CA 1
ATOM 1103 C C . TYR A 1 147 ? -3.647 -3.098 -12.358 1.00 86.62 147 TYR A C 1
ATOM 1105 O O . TYR A 1 147 ? -3.575 -4.157 -12.972 1.00 86.62 147 TYR A O 1
ATOM 1113 N N . SER A 1 148 ? -4.246 -2.021 -12.857 1.00 85.31 148 SER A N 1
ATOM 1114 C CA . SER A 1 148 ? -4.717 -1.913 -14.237 1.00 85.31 148 SER A CA 1
ATOM 1115 C C . SER A 1 148 ? -4.146 -0.630 -14.825 1.00 85.31 148 SER A C 1
ATOM 1117 O O . SER A 1 148 ? -4.719 0.453 -14.665 1.00 85.31 148 SER A O 1
ATOM 1119 N N . TYR A 1 149 ? -2.965 -0.757 -15.429 1.00 80.44 149 TYR A N 1
ATOM 1120 C CA . TYR A 1 149 ? -2.271 0.334 -16.105 1.00 80.44 149 TYR A CA 1
ATOM 1121 C C . TYR A 1 149 ? -2.794 0.501 -17.534 1.00 80.44 149 TYR A C 1
ATOM 1123 O O . TYR A 1 149 ? -3.155 -0.477 -18.188 1.00 80.44 149 TYR A O 1
ATOM 1131 N N . LYS A 1 150 ? -2.865 1.752 -17.989 1.00 65.38 150 LYS A N 1
ATOM 1132 C CA . LYS A 1 150 ? -3.182 2.131 -19.367 1.00 65.38 150 LYS A CA 1
ATOM 1133 C C . LYS A 1 150 ? -2.108 3.052 -19.923 1.00 65.38 150 LYS A C 1
ATOM 1135 O O . LYS A 1 150 ? -1.461 3.763 -19.113 1.00 65.38 150 LYS A O 1
#

Secondary structure (DSSP, 8-state):
-EEEEEEEEEEEEEETTTTEEEEEEEEEEEEEEEEEEESSSSEEEEEEEEEEEE-----TTT----EEEEEEEEEEEEEEEEE-SSEEEEEEEEEEEEEEEEE----STT--EEEEEEEEEEEEEEEEEE-TTSS-EEEEEEEEEEEEE-

pLDDT: mean 83.04, std 14.78, range [36.97, 97.38]